Protein AF-A0A958I2X7-F1 (afdb_monomer_lite)

Radius of gyration: 14.38 Å; chains: 1; bounding box: 36×23×34 Å

Structure (mmCIF, N/CA/C/O backbone):
data_AF-A0A958I2X7-F1
#
_entry.id   AF-A0A958I2X7-F1
#
loop_
_atom_site.group_PDB
_atom_site.id
_atom_site.type_symbol
_atom_site.label_atom_id
_atom_site.label_alt_id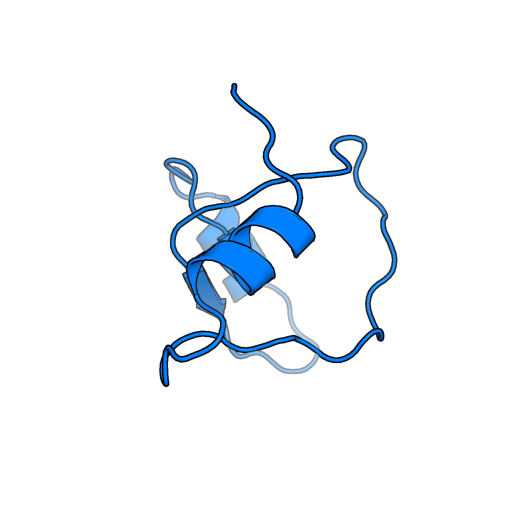
_atom_site.label_comp_id
_atom_site.label_asym_id
_atom_site.label_entity_id
_atom_site.label_seq_id
_atom_site.pdbx_PDB_ins_code
_atom_site.Cartn_x
_atom_site.Cartn_y
_atom_site.Cartn_z
_atom_site.occupancy
_atom_site.B_iso_or_equiv
_atom_site.auth_seq_id
_atom_site.auth_comp_id
_atom_site.auth_asym_id
_atom_site.auth_atom_id
_atom_site.pdbx_PDB_model_num
ATOM 1 N N . MET A 1 1 ? 16.093 3.636 7.271 1.00 52.75 1 MET A N 1
ATOM 2 C CA . MET A 1 1 ? 15.806 2.461 6.420 1.00 52.75 1 MET A CA 1
ATOM 3 C C . MET A 1 1 ? 16.091 2.869 4.990 1.00 52.75 1 MET A C 1
ATOM 5 O O . MET A 1 1 ? 15.851 4.037 4.701 1.00 52.75 1 MET A O 1
ATOM 9 N N . PRO A 1 2 ? 16.654 1.996 4.145 1.00 57.62 2 PRO A N 1
ATOM 10 C CA . PRO A 1 2 ? 16.905 2.358 2.760 1.00 57.62 2 PRO A CA 1
ATOM 11 C C . PRO A 1 2 ? 15.559 2.619 2.081 1.00 57.62 2 PRO A C 1
ATOM 13 O O . PRO A 1 2 ? 14.653 1.790 2.138 1.00 57.62 2 PRO A O 1
ATOM 16 N N . THR A 1 3 ? 15.421 3.812 1.522 1.00 71.94 3 THR A N 1
ATOM 17 C CA . THR A 1 3 ? 14.318 4.164 0.631 1.00 71.94 3 THR A CA 1
ATOM 18 C C . THR A 1 3 ? 14.796 3.856 -0.781 1.00 71.94 3 THR A C 1
ATOM 20 O O . THR A 1 3 ? 15.885 4.287 -1.149 1.00 71.94 3 THR A O 1
ATOM 23 N N . PHE A 1 4 ? 14.013 3.103 -1.547 1.00 86.00 4 PHE A N 1
ATOM 24 C CA . PHE A 1 4 ? 14.217 2.899 -2.982 1.00 86.00 4 PHE A CA 1
ATOM 25 C C . PHE A 1 4 ? 13.149 3.683 -3.750 1.00 86.00 4 PHE A C 1
ATOM 27 O O . PHE A 1 4 ? 12.067 3.937 -3.207 1.00 86.00 4 PHE A O 1
ATOM 34 N N . ALA A 1 5 ? 13.429 4.083 -4.991 1.00 92.81 5 ALA A N 1
ATOM 35 C CA . ALA A 1 5 ? 12.386 4.615 -5.855 1.00 92.81 5 ALA A CA 1
ATOM 36 C C . ALA A 1 5 ? 11.581 3.453 -6.446 1.00 92.81 5 ALA A C 1
ATOM 38 O O . ALA A 1 5 ? 12.134 2.413 -6.796 1.00 92.81 5 ALA A O 1
ATOM 39 N N . THR A 1 6 ? 10.266 3.618 -6.596 1.00 94.00 6 THR A N 1
ATOM 40 C CA . THR A 1 6 ? 9.456 2.614 -7.305 1.00 94.00 6 THR A CA 1
ATOM 41 C C . THR A 1 6 ? 9.882 2.472 -8.767 1.00 94.00 6 THR A C 1
ATOM 43 O O . THR A 1 6 ? 9.765 1.384 -9.313 1.00 94.00 6 THR A O 1
ATOM 46 N N . ALA A 1 7 ? 10.445 3.530 -9.366 1.00 94.19 7 ALA A N 1
ATOM 47 C CA . ALA A 1 7 ? 11.076 3.477 -10.684 1.00 94.19 7 ALA A CA 1
ATOM 48 C C . ALA A 1 7 ? 12.244 2.473 -10.732 1.00 94.19 7 ALA A C 1
ATOM 50 O O . ALA A 1 7 ? 12.284 1.657 -11.644 1.00 94.19 7 ALA A O 1
ATOM 51 N N . ASP A 1 8 ? 13.105 2.441 -9.705 1.00 94.50 8 ASP A N 1
ATOM 52 C CA . ASP A 1 8 ? 14.215 1.477 -9.634 1.00 94.50 8 ASP A CA 1
ATOM 53 C C . ASP A 1 8 ? 13.704 0.023 -9.609 1.00 94.50 8 ASP A C 1
ATOM 55 O O . ASP A 1 8 ? 14.321 -0.872 -10.185 1.00 94.50 8 ASP A O 1
ATOM 59 N N . LEU A 1 9 ? 12.559 -0.227 -8.954 1.00 93.56 9 LEU A N 1
ATOM 60 C CA . LEU A 1 9 ? 11.918 -1.546 -8.973 1.00 93.56 9 LEU A CA 1
ATOM 61 C C . LEU A 1 9 ? 11.346 -1.891 -10.348 1.00 93.56 9 LEU A C 1
ATOM 63 O O . LEU A 1 9 ? 11.431 -3.049 -10.751 1.00 93.56 9 LEU A O 1
ATOM 67 N N . CYS A 1 10 ? 10.757 -0.918 -11.046 1.00 94.81 10 CYS A N 1
ATOM 68 C CA . CYS A 1 10 ? 10.256 -1.121 -12.402 1.00 94.81 10 CYS A CA 1
ATOM 69 C C . CYS A 1 10 ? 11.390 -1.501 -13.353 1.00 94.81 10 CYS A C 1
ATOM 71 O O . CYS A 1 10 ? 11.265 -2.495 -14.059 1.00 94.81 10 CYS A O 1
ATOM 73 N N . ASP A 1 11 ? 12.509 -0.778 -13.307 1.00 95.00 11 ASP A N 1
ATOM 74 C CA . ASP A 1 11 ? 13.674 -1.055 -14.151 1.00 95.00 11 ASP A CA 1
ATOM 75 C C . ASP A 1 11 ? 14.272 -2.440 -13.842 1.00 95.00 11 ASP A C 1
ATOM 77 O O . ASP A 1 11 ? 14.606 -3.209 -14.742 1.00 95.00 11 ASP A O 1
ATOM 81 N N . ALA A 1 12 ? 14.368 -2.810 -12.560 1.00 95.44 12 ALA A N 1
ATOM 82 C CA . ALA A 1 12 ? 14.912 -4.103 -12.138 1.00 95.44 12 ALA A CA 1
ATOM 83 C C . ALA A 1 12 ? 14.003 -5.306 -12.463 1.00 95.44 12 ALA A C 1
ATOM 85 O O . ALA A 1 12 ? 14.477 -6.446 -12.503 1.00 95.44 12 ALA A O 1
ATOM 86 N N . HIS A 1 13 ? 12.703 -5.074 -12.664 1.00 94.81 13 HIS A N 1
ATOM 87 C CA . HIS A 1 13 ? 11.684 -6.110 -12.846 1.00 94.81 13 HIS A CA 1
ATOM 88 C C . HIS A 1 13 ? 10.838 -5.899 -14.109 1.00 94.81 13 HIS A C 1
ATOM 90 O O . HIS A 1 13 ? 9.712 -6.385 -14.176 1.00 94.81 13 HIS A O 1
ATOM 96 N N . GLU A 1 14 ? 11.384 -5.222 -15.123 1.00 90.75 14 GLU A N 1
ATOM 97 C CA . GLU A 1 14 ? 10.665 -4.820 -16.343 1.00 90.75 14 GLU A CA 1
ATOM 98 C C . GLU A 1 14 ? 9.963 -5.994 -17.055 1.00 90.75 14 GLU A C 1
ATOM 100 O O . GLU A 1 14 ? 8.885 -5.832 -17.620 1.00 90.75 14 GLU A O 1
ATOM 105 N N . PHE A 1 15 ? 10.539 -7.198 -16.975 1.00 91.38 15 PHE A N 1
ATOM 106 C CA . PHE A 1 15 ? 10.020 -8.420 -17.608 1.00 91.38 15 PHE A CA 1
ATOM 107 C C . PHE A 1 15 ? 9.387 -9.410 -16.619 1.00 91.38 15 PHE A C 1
ATOM 109 O O . PHE A 1 15 ? 9.226 -10.587 -16.937 1.00 91.38 15 PHE A O 1
ATOM 116 N N . ALA A 1 16 ? 9.090 -8.974 -15.394 1.00 93.00 16 ALA A N 1
ATOM 117 C CA . ALA A 1 16 ? 8.492 -9.824 -14.378 1.00 93.00 16 ALA A CA 1
ATOM 118 C C . ALA A 1 16 ? 6.962 -9.806 -14.459 1.00 93.00 16 ALA A C 1
ATOM 120 O O . ALA A 1 16 ? 6.334 -8.770 -14.259 1.00 93.00 16 ALA A O 1
ATOM 121 N N . ASP A 1 17 ? 6.352 -10.982 -14.598 1.00 93.62 17 ASP A N 1
ATOM 122 C CA . ASP A 1 17 ? 4.887 -11.123 -14.611 1.00 93.62 17 ASP A CA 1
ATOM 123 C C . ASP A 1 17 ? 4.218 -10.780 -13.264 1.00 93.62 17 ASP A C 1
ATOM 125 O O . ASP A 1 17 ? 3.001 -10.619 -13.190 1.00 93.62 17 ASP A O 1
ATOM 129 N N . TYR A 1 18 ? 5.004 -10.691 -12.186 1.00 93.19 18 TYR A N 1
ATOM 130 C CA . TYR A 1 18 ? 4.524 -10.414 -10.830 1.00 93.19 18 TYR A CA 1
ATOM 131 C C . TYR A 1 18 ? 4.568 -8.927 -10.446 1.00 93.19 18 TYR A C 1
ATOM 133 O O . TYR A 1 18 ? 4.118 -8.569 -9.354 1.00 93.19 18 TYR A O 1
ATOM 141 N N . LEU A 1 19 ? 5.153 -8.059 -11.282 1.00 94.81 19 LEU A N 1
ATOM 142 C CA . LEU A 1 19 ? 5.175 -6.624 -11.017 1.00 94.81 19 LEU A CA 1
ATOM 143 C C . LEU A 1 19 ? 3.860 -6.001 -11.494 1.00 94.81 19 LEU A C 1
ATOM 145 O O . LEU A 1 19 ? 3.490 -6.096 -12.662 1.00 94.81 19 LEU A O 1
ATOM 149 N N . HIS A 1 20 ? 3.174 -5.309 -10.588 1.00 94.56 20 HIS A N 1
ATOM 150 C CA . HIS A 1 20 ? 1.929 -4.614 -10.897 1.00 94.56 20 HIS A CA 1
ATOM 151 C C . HIS A 1 20 ? 2.002 -3.154 -10.456 1.00 94.56 20 HIS A C 1
ATOM 153 O O . HIS A 1 20 ? 2.480 -2.843 -9.365 1.00 94.56 20 HIS A O 1
ATOM 159 N N . ILE A 1 21 ? 1.492 -2.261 -11.306 1.00 94.38 21 ILE A N 1
ATOM 160 C CA . ILE A 1 21 ? 1.411 -0.824 -11.040 1.00 94.38 21 ILE A CA 1
ATOM 161 C C . ILE A 1 21 ? -0.032 -0.499 -10.661 1.00 94.38 21 ILE A C 1
ATOM 163 O O . ILE A 1 21 ? -0.955 -0.753 -11.433 1.00 94.38 21 ILE A O 1
ATOM 167 N N . ALA A 1 22 ? -0.225 0.052 -9.463 1.00 95.25 22 ALA A N 1
ATOM 168 C CA . ALA A 1 22 ? -1.529 0.542 -9.038 1.00 95.25 22 ALA A CA 1
ATOM 169 C C . ALA A 1 22 ? -1.925 1.796 -9.832 1.00 95.25 22 ALA A C 1
ATOM 171 O O . ALA A 1 22 ? -1.074 2.612 -10.191 1.00 95.25 22 ALA A O 1
ATOM 172 N N . GLU A 1 23 ? -3.223 1.979 -10.065 1.00 96.56 23 GLU A N 1
ATOM 173 C CA . GLU A 1 2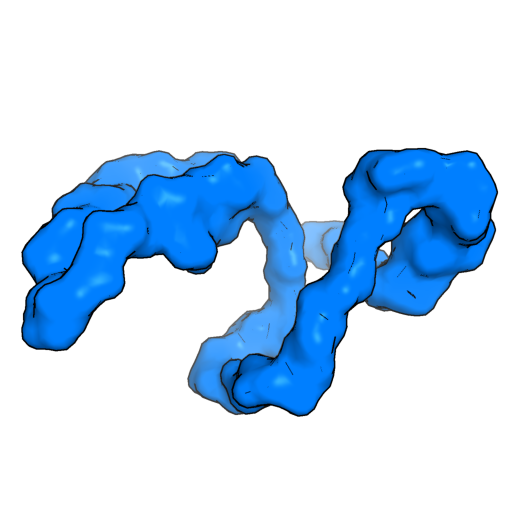3 ? -3.730 3.198 -10.694 1.00 96.56 23 GLU A CA 1
ATOM 174 C C . GLU A 1 23 ? -3.383 4.443 -9.850 1.00 96.56 23 GLU A C 1
ATOM 176 O O . GLU A 1 23 ? -3.374 4.376 -8.614 1.00 96.56 23 GLU A O 1
ATOM 181 N N . PRO A 1 24 ? -3.122 5.605 -10.479 1.00 94.38 24 PRO A N 1
ATOM 182 C CA . PRO A 1 24 ? -2.709 6.829 -9.790 1.00 94.38 24 PRO A CA 1
ATOM 183 C C . PRO A 1 24 ? -3.898 7.557 -9.132 1.00 94.38 24 PRO A C 1
ATOM 185 O O . PRO A 1 24 ? -4.142 8.735 -9.379 1.00 94.38 24 PRO A O 1
ATOM 188 N N . ILE A 1 25 ? -4.656 6.843 -8.298 1.00 96.25 25 ILE A N 1
ATOM 189 C CA . ILE A 1 25 ? -5.871 7.328 -7.622 1.00 96.25 25 ILE A CA 1
ATOM 190 C C . ILE A 1 25 ? -5.630 7.733 -6.160 1.00 96.25 25 ILE A C 1
ATOM 192 O O . ILE A 1 25 ? -6.514 8.296 -5.516 1.00 96.25 25 ILE A O 1
ATOM 196 N N . PHE A 1 26 ? -4.447 7.436 -5.617 1.00 95.56 26 PHE A N 1
ATOM 197 C CA . PHE A 1 26 ? -4.118 7.670 -4.213 1.00 95.56 26 PHE A CA 1
ATOM 198 C C . PHE A 1 26 ? -3.552 9.071 -3.968 1.00 95.56 26 PHE A C 1
ATOM 200 O O . PHE A 1 26 ? -2.767 9.597 -4.755 1.00 95.56 26 PHE A O 1
ATOM 207 N N . LEU A 1 27 ? -3.897 9.640 -2.813 1.00 96.38 27 LEU A N 1
ATOM 208 C CA . LEU A 1 27 ? -3.306 10.867 -2.282 1.00 96.38 27 LEU A CA 1
ATOM 209 C C . LEU A 1 27 ? -2.422 10.542 -1.071 1.00 96.38 27 LEU A C 1
ATOM 211 O O . LEU A 1 27 ? -2.686 9.602 -0.318 1.00 96.38 27 LEU A O 1
ATOM 215 N N . ILE A 1 28 ? -1.368 11.333 -0.870 1.00 96.00 28 ILE A N 1
ATOM 216 C CA . ILE A 1 28 ? -0.414 11.140 0.228 1.00 96.00 28 ILE A CA 1
ATOM 217 C C . ILE A 1 28 ? -0.881 11.944 1.446 1.00 96.00 28 ILE A C 1
ATOM 219 O O . ILE A 1 28 ? -0.827 13.171 1.440 1.00 96.00 28 ILE A O 1
ATOM 223 N N . TYR A 1 29 ? -1.310 11.246 2.501 1.00 96.88 29 TYR A N 1
ATOM 224 C CA . TYR A 1 29 ? -1.783 11.871 3.748 1.00 96.88 29 TYR A CA 1
ATOM 225 C C . TYR A 1 29 ? -0.814 11.728 4.932 1.00 96.88 29 TYR A C 1
ATOM 227 O O . TYR A 1 29 ? -0.903 12.478 5.902 1.00 96.88 29 TYR A O 1
ATOM 235 N N . GLY A 1 30 ? 0.093 10.748 4.894 1.00 95.06 30 GLY A N 1
ATOM 236 C CA . GLY A 1 30 ? 1.018 10.461 5.992 1.00 95.06 30 GLY A CA 1
ATOM 237 C C . GLY A 1 30 ? 2.294 11.307 5.951 1.00 95.06 30 GLY A C 1
ATOM 238 O O . GLY A 1 30 ? 2.744 11.723 4.889 1.00 95.06 30 GLY A O 1
ATOM 239 N N . GLY A 1 31 ? 2.944 11.489 7.107 1.00 95.81 31 GLY A N 1
ATOM 240 C CA . GLY A 1 31 ? 4.258 12.152 7.192 1.00 95.81 31 GLY A CA 1
ATOM 241 C C . GLY A 1 31 ? 5.426 11.318 6.642 1.00 95.81 31 GLY A C 1
ATOM 242 O O . GLY A 1 31 ? 6.519 11.840 6.439 1.00 95.81 31 GLY A O 1
ATOM 243 N N . LYS A 1 32 ? 5.205 10.020 6.396 1.00 92.56 32 LYS A N 1
ATOM 244 C CA . LYS A 1 32 ? 6.126 9.150 5.656 1.00 92.56 32 LYS A CA 1
ATOM 245 C C . LYS A 1 32 ? 5.629 9.029 4.220 1.00 92.56 32 LYS A C 1
ATOM 247 O O . LYS A 1 32 ? 4.606 8.396 3.983 1.00 92.56 32 LYS A O 1
ATOM 252 N N . THR A 1 33 ? 6.363 9.624 3.286 1.00 91.44 33 THR A N 1
ATOM 253 C CA . THR A 1 33 ? 6.004 9.672 1.859 1.00 91.44 33 THR A CA 1
ATOM 254 C C . THR A 1 33 ? 6.379 8.407 1.086 1.00 91.44 33 THR A C 1
ATOM 256 O O . THR A 1 33 ? 5.918 8.228 -0.035 1.00 91.44 33 THR A O 1
ATOM 259 N N . ALA A 1 34 ? 7.187 7.523 1.679 1.00 92.62 34 ALA A N 1
ATOM 260 C CA . ALA A 1 34 ? 7.562 6.233 1.112 1.00 92.62 34 ALA A CA 1
ATOM 261 C C . ALA A 1 34 ? 7.568 5.153 2.201 1.00 92.62 34 ALA A C 1
ATOM 263 O O . ALA A 1 34 ? 8.060 5.375 3.313 1.00 92.62 34 ALA A O 1
ATOM 264 N N . PHE A 1 35 ? 7.011 3.987 1.879 1.00 94.38 35 PHE A N 1
ATOM 265 C CA . PHE A 1 35 ? 6.964 2.806 2.736 1.00 94.38 35 PHE A CA 1
ATOM 266 C C . PHE A 1 35 ? 6.741 1.551 1.882 1.00 94.38 35 PHE A C 1
ATOM 268 O O . PHE A 1 35 ? 6.289 1.640 0.744 1.00 94.38 35 PHE A O 1
ATOM 275 N N . PHE A 1 36 ? 7.072 0.388 2.434 1.00 95.56 36 PHE A N 1
ATOM 276 C CA . PHE A 1 36 ? 6.905 -0.911 1.789 1.00 95.56 36 PHE A CA 1
ATOM 277 C C . PHE A 1 36 ? 6.741 -1.999 2.853 1.00 95.56 36 PHE A C 1
ATOM 279 O O . PHE A 1 36 ? 7.099 -1.786 4.014 1.00 95.56 36 PHE A O 1
ATOM 286 N N . GLY A 1 37 ? 6.218 -3.155 2.451 1.00 95.06 37 GLY A N 1
ATOM 287 C CA . GLY A 1 37 ? 6.007 -4.294 3.336 1.00 95.06 37 GLY A CA 1
ATOM 288 C C . GLY A 1 37 ? 5.162 -5.383 2.691 1.00 95.06 37 GLY A C 1
ATOM 289 O O . GLY A 1 37 ? 4.590 -5.183 1.622 1.00 95.06 37 GLY A O 1
ATOM 290 N N . GLU A 1 38 ? 5.072 -6.530 3.362 1.00 97.19 38 G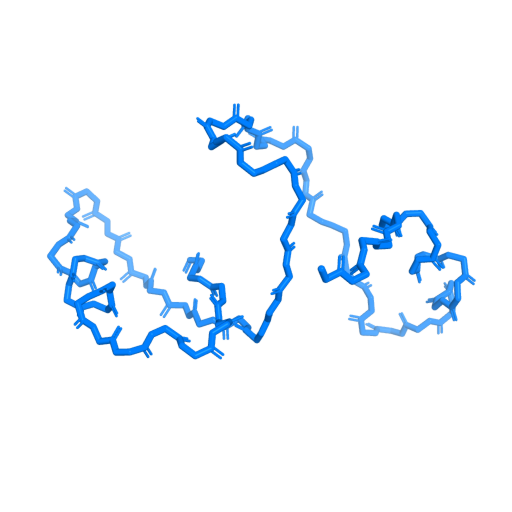LU A N 1
ATOM 291 C CA . GLU A 1 38 ? 4.128 -7.587 2.992 1.00 97.19 38 GLU A CA 1
ATOM 292 C C . GLU A 1 38 ? 2.691 -7.051 3.067 1.00 97.19 38 GLU A C 1
ATOM 294 O O . GLU A 1 38 ? 2.314 -6.392 4.043 1.00 97.19 38 GLU A O 1
ATOM 299 N N . ILE A 1 39 ? 1.901 -7.331 2.030 1.00 97.19 39 ILE A N 1
ATOM 300 C CA . ILE A 1 39 ? 0.516 -6.877 1.929 1.00 97.19 39 ILE A CA 1
ATOM 301 C C . ILE A 1 39 ? -0.372 -7.739 2.827 1.00 97.19 39 ILE A C 1
ATOM 303 O O . ILE A 1 39 ? -0.380 -8.964 2.733 1.00 97.19 39 ILE A O 1
ATOM 307 N N . VAL A 1 40 ? -1.187 -7.085 3.646 1.00 97.38 40 VAL A N 1
ATOM 308 C CA . VAL A 1 40 ? -2.316 -7.690 4.355 1.00 97.38 40 VAL A CA 1
ATOM 309 C C . VAL A 1 40 ? -3.577 -6.998 3.877 1.00 97.38 40 VAL A C 1
ATOM 311 O O . VAL A 1 40 ? -3.578 -5.781 3.744 1.00 97.38 40 VAL A O 1
ATOM 314 N N . THR A 1 41 ? -4.647 -7.748 3.631 1.00 97.62 41 THR A N 1
ATOM 315 C CA . THR A 1 41 ? -5.883 -7.182 3.079 1.00 97.62 41 THR A CA 1
ATOM 316 C C . THR A 1 41 ? -7.034 -7.241 4.071 1.00 97.62 41 THR A C 1
ATOM 318 O O . THR A 1 41 ? -7.168 -8.202 4.834 1.00 97.62 41 THR A O 1
ATOM 321 N N . VAL A 1 42 ? -7.895 -6.225 4.048 1.00 97.12 42 VAL A N 1
ATOM 322 C CA . VAL A 1 42 ? -9.198 -6.239 4.724 1.00 97.12 42 VAL A CA 1
ATOM 323 C C . VAL A 1 42 ? -10.267 -5.787 3.736 1.00 97.12 42 VAL A C 1
ATOM 325 O O . VAL A 1 42 ? -10.232 -4.679 3.218 1.00 97.12 42 VAL A O 1
ATOM 328 N N . ARG A 1 43 ? -11.271 -6.635 3.499 1.00 96.94 43 ARG A N 1
ATOM 329 C CA . ARG A 1 43 ? -12.419 -6.287 2.656 1.00 96.94 43 ARG A CA 1
ATOM 330 C C . ARG A 1 43 ? -13.605 -5.882 3.522 1.00 96.94 43 ARG A C 1
ATOM 332 O O . ARG A 1 43 ? -14.151 -6.716 4.241 1.00 96.94 43 ARG A O 1
ATOM 339 N N . VAL A 1 44 ? -14.015 -4.624 3.413 1.00 96.56 44 VAL A N 1
ATOM 340 C CA . VAL A 1 44 ? -15.125 -4.019 4.163 1.00 96.56 44 VAL A CA 1
ATOM 341 C C . VAL A 1 44 ? -15.942 -3.091 3.266 1.00 96.56 44 VAL A C 1
ATOM 343 O O . VAL A 1 44 ? -15.483 -2.694 2.197 1.00 96.56 44 VAL A O 1
ATOM 346 N N . PHE A 1 45 ? -17.152 -2.744 3.700 1.00 97.06 45 PHE A N 1
ATOM 347 C CA . PHE A 1 45 ? -18.019 -1.774 3.035 1.00 97.06 45 PHE A CA 1
ATOM 348 C C . PHE A 1 45 ? -18.637 -0.861 4.095 1.00 97.06 45 PHE A C 1
ATOM 350 O O . PHE A 1 45 ? -19.308 -1.357 4.994 1.00 97.06 45 PHE A O 1
ATOM 357 N N . GLU A 1 46 ? -18.350 0.441 4.017 1.00 96.50 46 GLU A N 1
ATOM 358 C CA . GLU A 1 46 ? -18.870 1.503 4.906 1.00 96.50 46 GLU A CA 1
ATOM 359 C C . GLU A 1 46 ? -18.668 1.302 6.429 1.00 96.50 46 GLU A C 1
ATOM 361 O O . GLU A 1 46 ? -19.174 2.082 7.231 1.00 96.50 46 GLU A O 1
ATOM 366 N N . ASP A 1 47 ? -17.858 0.322 6.843 1.00 97.00 47 ASP A N 1
ATOM 367 C CA . ASP A 1 47 ? -17.487 0.049 8.235 1.00 97.00 47 ASP A CA 1
ATOM 368 C C . ASP A 1 47 ? -15.969 -0.168 8.369 1.00 97.00 47 ASP A C 1
ATOM 370 O O . ASP A 1 47 ? -15.323 -0.715 7.475 1.00 97.00 47 ASP A O 1
ATOM 374 N N . ASN A 1 48 ? -15.377 0.265 9.490 1.00 96.75 48 ASN A N 1
ATOM 375 C CA . ASN A 1 48 ? -13.931 0.184 9.732 1.00 96.75 48 ASN A CA 1
ATOM 376 C C . ASN A 1 48 ? -13.529 -0.643 10.961 1.00 96.75 48 ASN A C 1
ATOM 378 O O . ASN A 1 48 ? -12.374 -0.569 11.392 1.00 96.75 48 ASN A O 1
ATOM 382 N N . VAL A 1 49 ? -14.437 -1.435 11.536 1.00 97.62 49 VAL A N 1
ATOM 383 C CA . VAL A 1 49 ? -14.156 -2.252 12.724 1.00 97.62 49 VAL A CA 1
ATOM 384 C C . VAL A 1 49 ? -13.022 -3.236 12.440 1.00 97.62 49 VAL A C 1
ATOM 386 O O . VAL A 1 49 ? -12.065 -3.290 13.214 1.00 97.62 49 VAL A O 1
ATOM 389 N N . LEU A 1 50 ? -13.063 -3.941 11.304 1.00 96.94 50 LEU A N 1
ATOM 390 C CA . LEU A 1 50 ? -12.005 -4.885 10.917 1.00 96.94 50 LEU A CA 1
ATOM 391 C C . LEU A 1 50 ? -10.664 -4.185 10.647 1.00 96.94 50 LEU A C 1
ATOM 393 O O . LEU A 1 50 ? -9.614 -4.705 11.017 1.00 96.94 50 LEU A O 1
ATOM 397 N N . VAL A 1 51 ? -10.691 -2.974 10.080 1.00 97.31 51 VAL A N 1
ATOM 398 C CA . VAL A 1 51 ? -9.480 -2.166 9.850 1.00 97.31 51 VAL A CA 1
ATOM 399 C C . VAL A 1 51 ? -8.814 -1.819 11.183 1.00 97.31 51 VAL A C 1
ATOM 401 O O . VAL A 1 51 ? -7.616 -2.034 11.362 1.00 97.31 51 VAL A O 1
ATOM 404 N N . LYS A 1 52 ? -9.594 -1.339 12.161 1.00 97.50 52 LYS A N 1
ATOM 405 C CA . LYS A 1 52 ? -9.090 -1.007 13.504 1.00 97.50 52 LYS A CA 1
ATOM 406 C C . LYS A 1 52 ? -8.542 -2.228 14.233 1.00 97.50 52 LYS A C 1
ATOM 408 O O . LYS A 1 52 ? -7.485 -2.135 14.851 1.00 97.50 52 LYS A O 1
ATOM 413 N N . GLN A 1 53 ? -9.243 -3.358 14.159 1.00 96.69 53 GLN A N 1
ATOM 414 C CA . GLN A 1 53 ? -8.793 -4.612 14.765 1.00 96.69 53 GLN A CA 1
ATOM 415 C C . GLN A 1 53 ? -7.449 -5.058 14.184 1.00 96.69 53 GLN A C 1
ATOM 417 O O . GLN A 1 53 ? -6.538 -5.389 14.941 1.00 96.69 53 GLN A O 1
ATOM 422 N N . GLN A 1 54 ? -7.291 -4.993 12.861 1.00 96.44 54 GLN A N 1
ATOM 423 C CA . GLN A 1 54 ? -6.046 -5.379 12.206 1.00 96.44 54 GLN A CA 1
ATOM 424 C C . GLN A 1 54 ? -4.877 -4.467 12.607 1.00 96.44 54 GLN A C 1
ATOM 426 O O . GLN A 1 54 ? -3.790 -4.959 12.915 1.00 96.44 54 GLN A O 1
ATOM 431 N N . LEU A 1 55 ? -5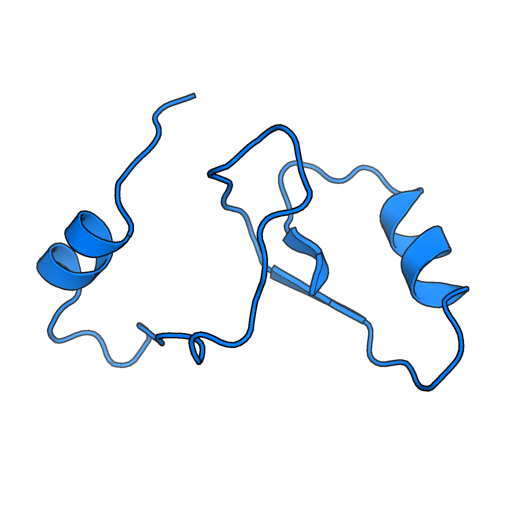.111 -3.152 12.679 1.00 96.56 55 LEU A N 1
ATOM 432 C CA . LEU A 1 55 ? -4.112 -2.159 13.092 1.00 96.56 55 LEU A CA 1
ATOM 433 C C . LEU A 1 55 ? -3.722 -2.246 14.577 1.00 96.56 55 LEU A C 1
ATOM 435 O O . LEU A 1 55 ? -2.648 -1.776 14.944 1.00 96.56 55 LEU A O 1
ATOM 439 N N . ALA A 1 56 ? -4.561 -2.839 15.432 1.00 97.31 56 ALA A N 1
ATOM 440 C CA . ALA A 1 56 ? -4.250 -3.056 16.846 1.00 97.31 56 ALA A CA 1
ATOM 441 C C . ALA A 1 56 ? -3.273 -4.225 17.079 1.00 97.31 56 ALA A C 1
ATOM 443 O O . ALA A 1 56 ? -2.701 -4.349 18.164 1.00 97.31 56 ALA A O 1
ATOM 444 N N . SER A 1 57 ? -3.075 -5.086 16.077 1.00 94.94 57 SER A N 1
ATOM 445 C CA . SER A 1 57 ? -2.089 -6.166 16.128 1.00 94.94 57 SER A CA 1
ATOM 446 C C . SER A 1 57 ? -0.677 -5.659 15.785 1.00 94.94 57 SER A C 1
ATOM 448 O O . SER A 1 57 ? -0.535 -4.649 15.092 1.00 94.94 57 SER A O 1
ATOM 450 N N . PRO A 1 58 ? 0.399 -6.344 16.222 1.00 96.44 58 PRO A N 1
ATOM 451 C CA . PRO A 1 58 ? 1.756 -5.997 15.809 1.00 96.44 58 PRO A CA 1
ATOM 452 C C . PRO A 1 58 ? 1.895 -5.949 14.279 1.00 96.44 58 PRO A C 1
ATOM 454 O O . PRO A 1 58 ? 1.718 -6.948 13.577 1.00 96.44 58 PRO A O 1
ATOM 457 N N . GLY A 1 59 ? 2.222 -4.769 13.750 1.00 93.50 59 GLY A N 1
ATOM 458 C CA . GLY A 1 59 ? 2.319 -4.552 12.306 1.00 93.50 59 GLY A CA 1
ATOM 459 C C . GLY A 1 59 ? 3.486 -5.297 11.655 1.00 93.50 59 GLY A C 1
ATOM 460 O O . GLY A 1 59 ? 3.337 -5.783 10.541 1.00 93.50 59 GLY A O 1
ATOM 461 N N . ASN A 1 60 ? 4.626 -5.429 12.348 1.00 95.19 60 ASN A N 1
ATOM 462 C CA . ASN A 1 60 ? 5.844 -6.104 11.863 1.00 95.19 60 ASN A CA 1
ATOM 463 C C . ASN A 1 60 ? 6.310 -5.642 10.465 1.00 95.19 60 ASN A C 1
ATOM 465 O O . ASN A 1 60 ? 6.836 -6.430 9.689 1.00 95.19 60 ASN A O 1
ATOM 469 N N . GLY A 1 61 ? 6.100 -4.362 10.137 1.00 94.44 61 GLY A N 1
ATOM 470 C CA . GLY A 1 61 ? 6.476 -3.792 8.839 1.00 94.44 61 GLY A CA 1
ATOM 471 C C . GLY A 1 61 ? 5.541 -4.141 7.676 1.00 94.44 61 GLY A C 1
ATOM 472 O O .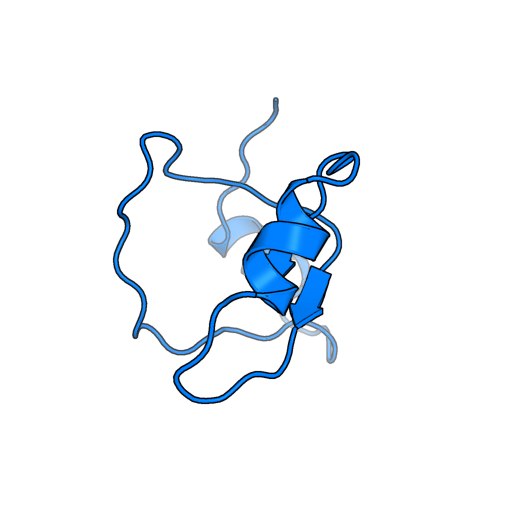 GLY A 1 61 ? 5.885 -3.851 6.540 1.00 94.44 61 GLY A O 1
ATOM 473 N N . ARG A 1 62 ? 4.376 -4.744 7.935 1.00 97.12 62 ARG A N 1
ATOM 474 C CA . ARG A 1 62 ? 3.354 -5.040 6.919 1.00 97.12 62 ARG A CA 1
ATOM 475 C C . ARG A 1 62 ? 2.603 -3.781 6.474 1.00 97.12 62 ARG A C 1
ATOM 477 O O . ARG A 1 62 ? 2.537 -2.797 7.214 1.00 97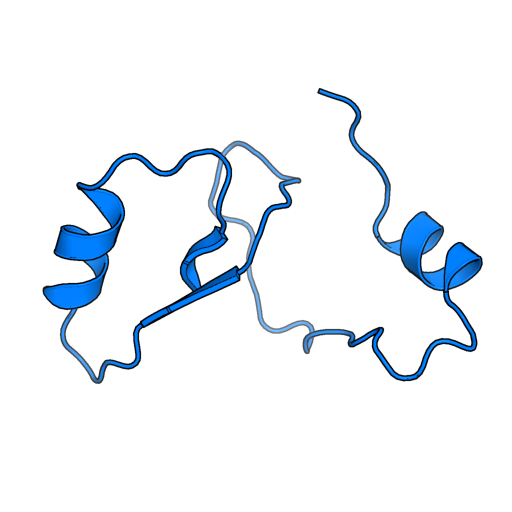.12 62 ARG A O 1
ATOM 484 N N . VAL A 1 63 ? 1.996 -3.843 5.291 1.00 97.31 63 VAL A N 1
ATOM 485 C CA . VAL A 1 63 ? 1.140 -2.797 4.716 1.00 97.31 63 VAL A CA 1
ATOM 486 C C . VAL A 1 63 ? -0.291 -3.318 4.629 1.00 97.31 63 VAL A C 1
ATOM 488 O O . VAL A 1 63 ? -0.541 -4.332 3.985 1.00 97.31 63 VAL A O 1
ATOM 491 N N . LEU A 1 64 ? -1.223 -2.632 5.292 1.00 97.75 64 LEU A N 1
ATOM 492 C CA . LEU A 1 64 ? -2.649 -2.951 5.226 1.00 97.75 64 LEU A CA 1
ATOM 493 C C . LEU A 1 64 ? -3.284 -2.259 4.013 1.00 97.75 64 LEU A C 1
ATOM 495 O O . LEU A 1 64 ? -3.125 -1.046 3.869 1.00 97.75 64 LEU A O 1
ATOM 499 N N . VAL A 1 65 ? -3.995 -3.029 3.189 1.00 96.56 65 VAL A N 1
ATOM 500 C CA . VAL A 1 65 ? -4.748 -2.583 2.005 1.00 96.56 65 VAL A CA 1
ATOM 501 C C . VAL A 1 65 ? -6.232 -2.883 2.180 1.00 96.56 65 VAL A C 1
ATOM 503 O O . VAL A 1 65 ? -6.571 -4.035 2.548 1.00 96.56 65 VAL A O 1
#

Secondary structure (DSSP, 8-state):
-----HHHHHHHTTT-TT--PPPS-----SS-S-----EE----SS--HHHHHHHHS--TT-EE-

pLDDT: mean 93.69, std 7.72, range [52.75, 97.75]

Sequence (65 aa):
MPTFATADLCDAHEFADYLHIAEPIFLIYGGKTAFFGEIVTVRVFEDNVLVKQQLASPGNGRVLV

Foldseek 3Di:
DDFDDVVVVCVVCVPPPPDDDDDPPDDDDDPDPDADAAEDEDDDDPDCPVVVVVVVDPCVRYDYD